Protein AF-A0A7J4IKW1-F1 (afdb_monomer)

Mean predicted aligned error: 9.19 Å

Sequence (170 aa):
MIAFRRPDGDRVIVHRVVSTEGTALRTQGDGNALPDPFVVERSWVIGVIRSRQRNRATVPVQRGRRGLARFRYLRERRRAIRLCVRLAAPWYRLLVGHRLISRFSTRIVPWEIRTVPRTGEDRLWCFGRLAGVRPPDSPRWHLVAPFPVVIDETVLPVPEPDLQRSVHEA

Solvent-accessible surface area (backbone atoms only — not comparable to full-atom values): 10037 Å² total; per-residue (Å²): 77,37,34,28,40,55,96,90,46,91,61,79,43,74,28,34,71,76,50,73,60,89,71,32,31,35,31,28,45,98,85,48,94,54,64,50,96,59,71,44,48,61,89,36,48,77,44,74,55,58,58,48,78,56,94,92,42,78,43,75,53,67,61,69,69,66,30,49,52,53,50,51,51,54,50,51,52,52,49,50,51,52,48,51,51,59,71,41,41,64,59,49,52,56,46,46,71,42,57,65,52,7,62,61,36,41,80,73,54,68,68,47,81,46,73,38,85,93,72,54,30,35,34,33,29,39,87,93,36,82,29,25,40,24,52,69,94,44,97,54,71,53,57,36,88,76,35,54,40,41,40,42,72,89,77,53,85,72,82,72,93,78,78,72,72,77,74,77,81,112

pLDDT: mean 87.64, std 9.77, range [46.47, 96.75]

Nearest PDB structures (foldseek):
  6hum-assembly1_S  TM=6.452E-01  e=4.458E+00  Thermosynechococcus vestitus BP-1
  5efi-assembly1_A  TM=6.904E-01  e=3.739E+00  Mus musculus
  6khj-assembly1_S  TM=6.972E-01  e=4.727E+00  Thermosynechococcus vestitus BP-1

Secondary structure (DSSP, 8-state):
-EEEE-TT-S-EEEEEEEEEETTEEEEE-TT-SS--SSEEEGGGEEEE--EEEETTEEEE---HHHHHHHHHHHHHHHHHHHHHHHHHHHHHHHHHH-THHHHHHTTTS-EEEEEETTTTEEEEEETTEEEEEE-TT-SS-EEPTTGGGT--GGGS----TTSSGGGS--

Foldseek 3Di:
DFWFDDPVDDDIDDFDFPDDDPQWTFTDHLPHPDTDPDTDGPVRTPGDQQWDDDPNDIGGQDDDPVNVVVSVVVVVVVVVVVVVCVVCVVVLVVLLVVCPQQVVQQVVWDWDWDQDVVQRKIFIDTPNDGQWIDHNPHQWTGGDPPNSNHHDRVPDDRPDPPDPPPPPVD

Radius of gyration: 23.04 Å; Cα contacts (8 Å, |Δi|>4): 214; chains: 1; bounding box: 49×38×61 Å

Structure (mmCIF, N/CA/C/O backbone):
data_AF-A0A7J4IKW1-F1
#
_entry.id   AF-A0A7J4IKW1-F1
#
loop_
_atom_site.group_PDB
_atom_site.id
_atom_site.type_symbol
_atom_site.label_atom_id
_atom_site.label_alt_id
_atom_site.label_comp_id
_atom_site.label_asym_id
_atom_site.label_entity_id
_atom_site.label_seq_id
_atom_site.pdbx_PDB_ins_code
_atom_site.Cartn_x
_atom_site.Cartn_y
_atom_site.Cartn_z
_atom_site.occupancy
_atom_site.B_iso_or_equiv
_atom_site.auth_seq_id
_atom_site.auth_comp_id
_atom_site.auth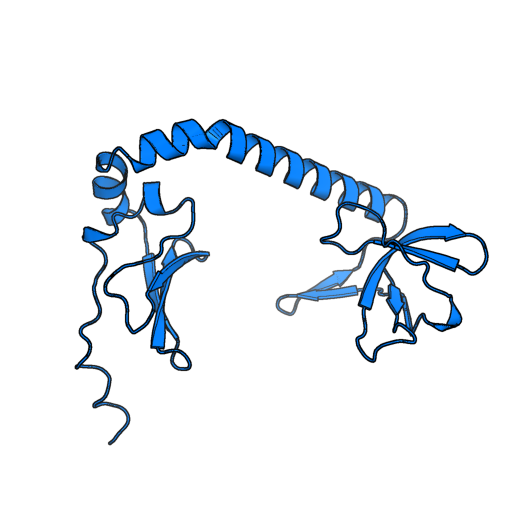_asym_id
_atom_site.auth_atom_id
_atom_site.pdbx_PDB_model_num
ATOM 1 N N . MET A 1 1 ? -7.275 -1.833 17.599 1.00 91.38 1 MET A N 1
ATOM 2 C CA . MET A 1 1 ? -7.956 -1.336 16.389 1.00 91.38 1 MET A CA 1
ATOM 3 C C . MET A 1 1 ? -9.432 -1.572 16.580 1.00 91.38 1 MET A C 1
ATOM 5 O O . MET A 1 1 ? -9.787 -2.539 17.252 1.00 91.38 1 MET A O 1
ATOM 9 N N . ILE A 1 2 ? -10.245 -0.687 16.034 1.00 94.94 2 ILE A N 1
ATOM 10 C CA . ILE A 1 2 ? -11.700 -0.772 16.061 1.00 94.94 2 ILE A CA 1
ATOM 11 C C . ILE A 1 2 ? -12.216 -0.742 14.628 1.00 94.94 2 ILE A C 1
ATOM 13 O O . ILE A 1 2 ? -11.559 -0.175 13.753 1.00 94.94 2 ILE A O 1
ATOM 17 N N . ALA A 1 3 ? -13.358 -1.380 14.413 1.00 96.75 3 ALA A N 1
ATOM 18 C CA . ALA A 1 3 ? -14.173 -1.197 13.227 1.00 96.75 3 ALA A CA 1
ATOM 19 C C . ALA A 1 3 ? -15.345 -0.288 13.604 1.00 96.75 3 ALA A C 1
ATOM 21 O O . ALA A 1 3 ? -15.986 -0.512 14.632 1.00 96.75 3 ALA A O 1
ATOM 22 N N . PHE A 1 4 ? -15.601 0.736 12.802 1.00 96.00 4 PHE A N 1
ATOM 23 C CA . PHE A 1 4 ? -16.703 1.671 13.008 1.00 96.00 4 PHE A CA 1
ATOM 24 C C . PHE A 1 4 ? -17.299 2.088 11.663 1.00 96.00 4 PHE A C 1
ATOM 26 O O . PHE A 1 4 ? -16.649 1.942 10.623 1.00 96.00 4 PHE A O 1
ATOM 33 N N . ARG A 1 5 ? -18.533 2.588 11.683 1.00 95.88 5 ARG A N 1
ATOM 34 C CA . ARG A 1 5 ? -19.205 3.183 10.520 1.00 95.88 5 AR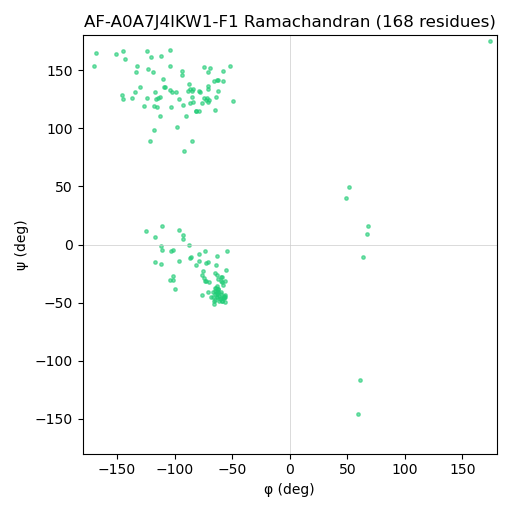G A CA 1
ATOM 35 C C . ARG A 1 5 ? -19.483 4.645 10.841 1.00 95.88 5 ARG A C 1
ATOM 37 O O . ARG A 1 5 ? -19.955 4.939 11.932 1.00 95.88 5 ARG A O 1
ATOM 44 N N . ARG A 1 6 ? -19.132 5.559 9.938 1.00 89.62 6 ARG A N 1
ATOM 45 C CA . ARG A 1 6 ? -19.457 6.977 10.137 1.00 89.62 6 ARG A CA 1
ATOM 46 C C . ARG A 1 6 ? -20.956 7.205 9.892 1.00 89.62 6 ARG A C 1
ATOM 48 O O . ARG A 1 6 ? -21.535 6.470 9.099 1.00 89.62 6 ARG A O 1
ATOM 55 N N . PRO A 1 7 ? -21.579 8.218 10.514 1.00 84.56 7 PRO A N 1
ATOM 56 C CA . PRO A 1 7 ? -22.991 8.518 10.275 1.00 84.56 7 PRO A CA 1
ATOM 57 C C . PRO A 1 7 ? -23.270 8.975 8.835 1.00 84.56 7 PRO A C 1
ATOM 59 O O . PRO A 1 7 ? -24.378 8.800 8.345 1.00 84.56 7 PRO A O 1
ATOM 62 N N . ASP A 1 8 ? -22.268 9.526 8.147 1.00 86.94 8 ASP A N 1
ATOM 63 C CA . ASP A 1 8 ? -22.366 10.053 6.784 1.00 86.94 8 ASP A CA 1
ATOM 64 C C . ASP A 1 8 ? -22.001 9.036 5.688 1.00 86.94 8 ASP A C 1
ATOM 66 O O . ASP A 1 8 ? -21.889 9.406 4.520 1.00 86.94 8 ASP A O 1
ATOM 70 N N . GLY A 1 9 ? -21.804 7.755 6.019 1.00 84.56 9 GLY A N 1
ATOM 71 C CA . GLY A 1 9 ? -21.539 6.758 4.985 1.00 84.56 9 GLY A CA 1
ATOM 72 C C . GLY A 1 9 ? -21.556 5.306 5.445 1.00 84.56 9 GLY A C 1
ATOM 73 O O . GLY A 1 9 ? -21.216 4.973 6.575 1.00 84.56 9 GLY A O 1
ATOM 74 N N . ASP A 1 10 ? -21.858 4.404 4.511 1.00 88.31 10 ASP A N 1
ATOM 75 C CA . ASP A 1 10 ? -22.008 2.972 4.806 1.00 88.31 10 ASP A CA 1
ATOM 76 C C . ASP A 1 10 ? -20.696 2.195 4.942 1.00 88.31 10 ASP A C 1
ATOM 78 O O . ASP A 1 10 ? -20.670 1.027 5.360 1.00 88.31 10 ASP A O 1
ATOM 82 N N . ARG A 1 11 ? -19.569 2.834 4.623 1.00 93.75 11 ARG A N 1
ATOM 83 C CA . ARG A 1 11 ? -18.270 2.168 4.614 1.00 93.75 11 ARG A CA 1
ATOM 84 C C . ARG A 1 11 ? -17.793 1.866 6.034 1.00 93.75 11 ARG A C 1
ATOM 86 O O . ARG A 1 11 ? -17.629 2.759 6.861 1.00 93.75 11 ARG A O 1
ATOM 93 N N . VAL A 1 12 ? -17.463 0.599 6.275 1.00 94.94 12 VAL A N 1
ATOM 94 C CA . VAL A 1 12 ? -16.772 0.175 7.498 1.00 94.94 12 VAL A CA 1
ATOM 95 C C . VAL A 1 12 ? -15.313 0.623 7.439 1.00 94.94 12 VAL A C 1
ATOM 97 O O . VAL A 1 12 ? -14.575 0.281 6.511 1.00 94.94 12 VAL A O 1
ATOM 100 N N . ILE A 1 13 ? -14.892 1.377 8.451 1.00 94.94 13 ILE A N 1
ATOM 101 C CA . ILE A 1 13 ? -13.541 1.916 8.589 1.00 94.94 13 ILE A CA 1
ATOM 102 C C . ILE A 1 13 ? -12.829 1.190 9.728 1.00 94.94 13 ILE A C 1
ATOM 104 O O . ILE A 1 13 ? -13.385 0.972 10.804 1.00 94.94 13 ILE A O 1
ATOM 108 N N . VAL A 1 14 ? -11.573 0.811 9.486 1.00 94.75 14 VAL A N 1
ATOM 109 C CA . VAL A 1 14 ? -10.744 0.056 10.429 1.00 94.75 14 VAL A CA 1
ATOM 110 C C . VAL A 1 14 ? -9.521 0.865 10.815 1.00 94.75 14 VAL A C 1
ATOM 112 O O . VAL A 1 14 ? -8.517 0.847 10.107 1.00 94.75 14 VAL A O 1
ATOM 115 N N . HIS A 1 15 ? -9.566 1.527 11.967 1.00 95.25 15 HIS A N 1
ATOM 116 C CA . HIS A 1 15 ? -8.466 2.366 12.444 1.00 95.25 15 HIS A CA 1
ATOM 117 C C . HIS A 1 15 ? -7.976 1.961 13.841 1.00 95.25 15 HIS A C 1
ATOM 119 O O . HIS A 1 15 ? -8.576 1.166 14.579 1.00 95.25 15 HIS A O 1
ATOM 125 N N . ARG A 1 16 ? -6.811 2.487 14.221 1.00 92.19 16 ARG A N 1
ATOM 126 C CA . ARG A 1 16 ? -6.253 2.346 15.567 1.00 92.19 16 ARG A CA 1
ATOM 127 C C . ARG A 1 16 ? -6.759 3.482 16.447 1.00 92.19 16 ARG A C 1
ATOM 129 O O . ARG A 1 16 ? -6.643 4.630 16.055 1.00 92.19 16 ARG A O 1
ATOM 136 N N . VAL A 1 17 ? -7.242 3.167 17.648 1.00 93.00 17 VAL A N 1
ATOM 137 C CA . VAL A 1 17 ? -7.495 4.180 18.685 1.00 93.00 17 VAL A CA 1
ATOM 138 C C . VAL A 1 17 ? -6.147 4.683 19.201 1.00 93.00 17 VAL A C 1
ATOM 140 O O . VAL A 1 17 ? -5.321 3.869 19.626 1.00 93.00 17 VAL A O 1
ATOM 143 N N . VAL A 1 18 ? -5.917 5.992 19.115 1.00 91.81 18 VAL A N 1
ATOM 144 C CA . VAL A 1 18 ? -4.676 6.652 19.554 1.00 91.81 18 VAL A CA 1
ATOM 145 C C . VAL A 1 18 ? -4.845 7.396 20.874 1.00 91.81 18 VAL A C 1
ATOM 147 O O . VAL A 1 18 ? -3.900 7.430 21.659 1.00 91.81 18 VAL A O 1
ATOM 150 N N . SER A 1 19 ? -6.042 7.912 21.154 1.00 91.81 19 SER A N 1
ATOM 151 C CA . SER A 1 19 ? -6.433 8.442 2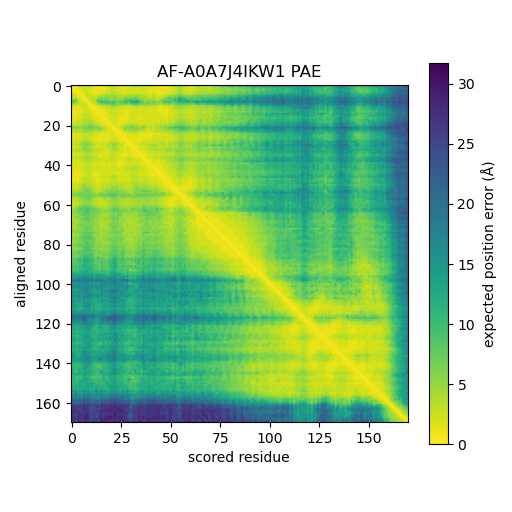2.461 1.00 91.81 19 SER A CA 1
ATOM 152 C C . SER A 1 19 ? -7.939 8.287 22.677 1.00 91.81 19 SER A C 1
ATOM 154 O O . SER A 1 19 ? -8.699 8.010 21.745 1.00 91.81 19 SER A O 1
ATOM 156 N N . THR A 1 20 ? -8.357 8.427 23.930 1.00 93.50 20 THR A N 1
ATOM 157 C CA . THR A 1 20 ? -9.757 8.405 24.356 1.00 93.50 20 THR A CA 1
ATOM 158 C C . THR A 1 20 ? -10.045 9.702 25.098 1.00 93.50 20 THR A C 1
ATOM 160 O O . THR A 1 20 ? -9.331 10.017 26.048 1.00 93.50 20 THR A O 1
ATOM 163 N N . GLU A 1 21 ? -11.069 10.432 24.675 1.00 90.19 21 GLU A N 1
ATOM 164 C CA . GLU A 1 21 ? -11.502 11.708 25.254 1.00 90.19 21 GLU A CA 1
ATOM 165 C C . GLU A 1 21 ? -12.959 11.528 25.706 1.00 90.19 21 GLU A C 1
ATOM 167 O O . GLU A 1 21 ? -13.896 11.673 24.927 1.00 90.19 21 GLU A O 1
ATOM 172 N N . GLY A 1 22 ? -13.154 11.084 26.954 1.00 90.12 22 GLY A N 1
ATOM 173 C CA . GLY A 1 22 ? -14.477 10.725 27.477 1.00 90.12 22 GLY A CA 1
ATOM 174 C C . GLY A 1 22 ? -15.138 9.578 26.697 1.00 90.12 22 GLY A C 1
ATOM 175 O O . GLY A 1 22 ? -14.649 8.440 26.682 1.00 90.12 22 GLY A O 1
ATOM 176 N N . THR A 1 23 ? -16.272 9.871 26.056 1.00 88.88 23 THR A N 1
ATOM 177 C CA . THR A 1 23 ? -17.013 8.939 25.184 1.00 88.88 23 THR A CA 1
ATOM 178 C C . THR A 1 23 ? -16.501 8.927 23.744 1.00 88.88 23 THR A C 1
ATOM 180 O O . THR A 1 23 ? -16.863 8.029 22.983 1.00 88.88 23 THR A O 1
ATOM 183 N N . ALA A 1 24 ? -15.634 9.870 23.380 1.00 93.38 24 ALA A N 1
ATOM 184 C CA . ALA A 1 24 ? -15.076 10.003 22.049 1.00 93.38 24 ALA A CA 1
ATOM 185 C C . ALA A 1 24 ? -13.733 9.268 21.924 1.00 93.38 24 ALA A C 1
ATOM 187 O O . ALA A 1 24 ? -12.926 9.181 22.857 1.00 93.38 24 ALA A O 1
ATOM 188 N N . LEU A 1 25 ? -13.479 8.719 20.742 1.00 95.12 25 LEU A N 1
ATOM 189 C CA . LEU A 1 25 ? -12.256 8.007 20.399 1.00 95.12 25 LEU A CA 1
ATOM 190 C C . LEU A 1 25 ? -11.542 8.774 19.291 1.00 95.12 25 LEU A C 1
ATOM 192 O O . LEU A 1 25 ? -12.104 8.981 18.218 1.00 95.12 25 LEU A O 1
ATOM 196 N N . ARG A 1 26 ? -10.276 9.137 19.501 1.00 95.44 26 ARG A N 1
ATOM 197 C CA . ARG A 1 26 ? -9.432 9.598 18.396 1.00 95.44 26 ARG A CA 1
ATOM 198 C C . ARG A 1 26 ? -8.821 8.395 17.716 1.00 95.44 26 ARG A C 1
ATOM 200 O O . ARG A 1 26 ? -8.188 7.548 18.361 1.00 95.44 26 ARG A O 1
ATOM 207 N N . THR A 1 27 ? -8.996 8.319 16.406 1.00 95.12 27 THR A N 1
ATOM 208 C CA . THR A 1 27 ? -8.487 7.220 15.595 1.00 95.12 27 THR A CA 1
ATOM 209 C C . THR A 1 27 ? -7.379 7.668 14.653 1.00 95.12 27 THR A C 1
ATOM 211 O O . THR A 1 27 ? -7.167 8.852 14.424 1.00 95.12 27 THR A O 1
ATOM 214 N N . GLN A 1 28 ? -6.607 6.709 14.153 1.00 94.12 28 GLN A N 1
ATOM 215 C CA . GLN A 1 28 ? -5.610 6.926 13.116 1.00 94.12 28 GLN A CA 1
ATOM 216 C C . GLN A 1 28 ? -5.557 5.701 12.202 1.00 94.12 28 GLN A C 1
ATOM 218 O O . GLN A 1 28 ? -5.359 4.569 12.668 1.00 94.12 28 GLN A O 1
ATOM 223 N N . GLY A 1 29 ? -5.722 5.926 10.899 1.00 91.94 29 GLY A N 1
ATOM 224 C CA . GLY A 1 29 ? -5.514 4.903 9.877 1.00 91.94 29 GLY A CA 1
ATOM 225 C C . GLY A 1 29 ? -4.041 4.509 9.716 1.00 91.94 29 GLY A C 1
ATOM 226 O O . GLY A 1 29 ? -3.137 5.312 9.935 1.00 91.94 29 GLY A O 1
ATOM 227 N N . ASP A 1 30 ? -3.777 3.272 9.281 1.00 86.44 30 ASP A N 1
ATOM 228 C CA . ASP A 1 30 ? -2.408 2.747 9.095 1.00 86.44 30 ASP A CA 1
ATOM 229 C C . ASP A 1 30 ? -1.599 3.492 8.004 1.00 86.44 30 ASP A C 1
ATOM 231 O O . ASP A 1 30 ? -0.367 3.370 7.943 1.00 86.44 30 ASP A O 1
ATOM 235 N N . GLY A 1 31 ? -2.287 4.241 7.134 1.00 83.06 31 GLY A N 1
ATOM 236 C CA . GLY A 1 31 ? -1.701 5.118 6.117 1.00 83.06 31 GLY A CA 1
ATOM 237 C C . GLY A 1 31 ? -1.590 6.589 6.534 1.00 83.06 31 GLY A C 1
ATOM 238 O O . GLY A 1 31 ? -0.854 7.337 5.892 1.00 83.06 31 GLY A O 1
ATOM 239 N N . ASN A 1 32 ? -2.262 7.003 7.611 1.00 87.94 32 ASN A N 1
ATOM 240 C CA . ASN A 1 32 ? -2.395 8.416 7.963 1.00 87.94 32 ASN A CA 1
ATOM 241 C C . ASN A 1 32 ? -1.172 8.889 8.759 1.00 87.94 32 ASN A C 1
ATOM 243 O O . ASN A 1 32 ? -0.724 8.231 9.701 1.00 87.94 32 ASN A O 1
ATOM 247 N N . ALA A 1 33 ? -0.616 10.047 8.392 1.00 84.00 33 ALA A N 1
ATOM 248 C CA . ALA A 1 33 ? 0.531 10.635 9.094 1.00 84.00 33 ALA A CA 1
ATOM 249 C C . ALA A 1 33 ? 0.145 11.222 10.464 1.00 84.00 33 ALA A C 1
ATOM 251 O O . ALA A 1 33 ? 0.946 11.192 11.407 1.00 84.00 33 ALA A O 1
ATOM 252 N N . LEU A 1 34 ? -1.083 11.719 10.567 1.00 90.38 34 LEU A N 1
ATOM 253 C CA . LEU A 1 34 ? -1.674 12.326 11.753 1.00 90.38 34 LEU A CA 1
ATOM 254 C C . LEU A 1 34 ? -2.931 11.541 12.160 1.00 90.38 34 LEU A C 1
ATOM 256 O O . LEU A 1 34 ? -3.446 10.778 11.335 1.00 90.38 34 LEU A O 1
ATOM 260 N N . PRO A 1 35 ? -3.399 11.680 13.414 1.00 92.69 35 PRO A N 1
ATOM 261 C CA . PRO A 1 35 ? -4.736 11.242 13.798 1.00 92.69 35 PRO A CA 1
ATOM 262 C C . PRO A 1 35 ? -5.802 11.811 12.861 1.00 92.69 35 PRO A C 1
ATOM 264 O O . PRO A 1 35 ? -5.604 12.862 12.249 1.00 92.69 35 PRO A O 1
ATOM 267 N N . ASP A 1 36 ? -6.918 11.104 12.750 1.00 92.31 36 ASP A N 1
ATOM 268 C CA . ASP A 1 36 ? -8.051 11.563 11.961 1.00 92.31 36 ASP A CA 1
ATOM 269 C C . ASP A 1 36 ? -8.581 12.885 12.551 1.00 92.31 36 ASP A C 1
ATOM 271 O O . ASP A 1 36 ? -8.590 13.045 13.775 1.00 92.31 36 ASP A O 1
ATOM 275 N N . PRO A 1 37 ? -9.005 13.846 11.709 1.00 91.19 37 PRO A N 1
ATOM 276 C CA . PRO A 1 37 ? -9.452 15.158 12.184 1.00 91.19 37 PRO A CA 1
ATOM 277 C C . PRO A 1 37 ? -10.799 15.098 12.914 1.00 91.19 37 PRO A C 1
ATOM 279 O O . PRO A 1 37 ? -11.169 16.046 13.598 1.00 91.19 37 PRO A O 1
ATOM 282 N N . PHE A 1 38 ? -11.534 13.996 12.766 1.00 90.94 38 PHE A N 1
ATOM 283 C CA . PHE A 1 38 ? -12.804 13.755 13.433 1.00 90.94 38 PHE A CA 1
ATOM 284 C C . PHE A 1 38 ? -12.628 12.759 14.580 1.00 90.94 38 PHE A C 1
ATOM 286 O O . PHE A 1 38 ? -11.742 11.900 14.566 1.00 90.94 38 PHE A O 1
ATOM 293 N N . VAL A 1 39 ? -13.515 12.857 15.562 1.00 94.12 39 VAL A N 1
ATOM 294 C CA . VAL A 1 39 ? -13.618 11.883 16.646 1.00 94.12 39 VAL A CA 1
ATOM 295 C C . VAL A 1 39 ? -14.654 10.817 16.305 1.00 94.12 39 VAL A C 1
ATOM 297 O O . VAL A 1 39 ? -15.616 11.075 15.587 1.00 94.12 39 VAL A O 1
ATOM 300 N N . VAL A 1 40 ? -14.446 9.604 16.804 1.00 95.12 40 VAL A N 1
ATOM 301 C CA . VAL A 1 40 ? -15.367 8.476 16.649 1.00 95.12 40 VAL A CA 1
ATOM 302 C C . VAL A 1 40 ? -16.128 8.293 17.951 1.00 95.12 40 VAL A C 1
ATOM 304 O O . VAL A 1 40 ? -15.526 8.005 18.987 1.00 95.12 40 VAL A O 1
ATOM 307 N N . GLU A 1 41 ? -17.448 8.432 17.910 1.00 94.81 41 GLU A N 1
ATOM 308 C CA . GLU A 1 41 ? -18.286 8.116 19.063 1.00 94.81 41 GLU A CA 1
ATOM 309 C C . GLU A 1 41 ? -18.339 6.607 19.314 1.00 94.81 41 GLU A C 1
ATOM 311 O O . GLU A 1 41 ? -18.293 5.796 18.387 1.00 94.81 41 GLU A O 1
ATOM 316 N N . ARG A 1 42 ? -18.479 6.200 20.581 1.00 92.81 42 ARG A N 1
ATOM 317 C CA . ARG A 1 42 ? -18.652 4.778 20.931 1.00 92.81 42 ARG A CA 1
ATOM 318 C C . ARG A 1 42 ? -19.879 4.145 20.276 1.00 92.81 42 ARG A C 1
ATOM 320 O O . ARG A 1 42 ? -19.819 2.966 19.946 1.00 92.81 42 ARG A O 1
ATOM 327 N N . SER A 1 43 ? -20.942 4.921 20.069 1.00 93.69 43 SER A N 1
ATOM 328 C CA . SER A 1 43 ? -22.165 4.517 19.361 1.00 93.69 43 SER A CA 1
ATOM 329 C C . SER A 1 43 ? -21.888 4.065 17.920 1.00 93.69 43 SER A C 1
ATOM 331 O O . SER A 1 43 ? -22.599 3.218 17.392 1.00 93.69 43 SER A O 1
ATOM 333 N N . TRP A 1 44 ? -20.827 4.580 17.293 1.00 94.75 44 TRP A N 1
ATOM 334 C CA . TRP A 1 44 ? -20.450 4.260 15.912 1.00 94.75 44 TRP A CA 1
ATOM 335 C C . TRP A 1 44 ? -19.574 3.005 15.810 1.00 94.75 44 TRP A C 1
ATOM 337 O O . TRP A 1 44 ? -19.306 2.501 14.713 1.00 94.75 44 TRP A O 1
ATOM 347 N N . VAL A 1 45 ? -19.072 2.508 16.944 1.00 96.00 45 VAL A N 1
ATOM 348 C CA . VAL A 1 45 ? -18.149 1.374 16.994 1.00 96.00 45 VAL A CA 1
ATOM 349 C C . VAL A 1 45 ? -18.921 0.072 16.824 1.00 96.00 45 VAL A C 1
ATOM 351 O O . VAL A 1 45 ? -19.660 -0.351 17.703 1.00 96.00 45 VAL A O 1
ATOM 354 N N . ILE A 1 46 ? -18.656 -0.618 15.717 1.00 96.62 46 ILE A N 1
ATOM 355 C CA . ILE A 1 46 ? -19.190 -1.957 15.438 1.00 96.62 46 ILE A CA 1
ATOM 356 C C . ILE A 1 46 ? -18.517 -2.984 16.354 1.00 96.62 46 ILE A C 1
ATOM 358 O O . ILE A 1 46 ? -19.152 -3.900 16.866 1.00 96.62 46 ILE A O 1
ATOM 362 N N . GLY A 1 47 ? -17.201 -2.852 16.561 1.00 96.06 47 GLY A N 1
ATOM 363 C CA . GLY A 1 47 ? -16.480 -3.759 17.445 1.00 96.06 47 GLY A CA 1
ATOM 364 C C . GLY A 1 47 ? -14.967 -3.582 17.476 1.00 96.06 47 GLY A C 1
ATOM 365 O O . GLY A 1 47 ? -14.362 -2.801 16.736 1.00 96.06 47 GLY A O 1
ATOM 366 N N . VAL A 1 48 ? -14.329 -4.351 18.360 1.00 95.06 48 VAL A N 1
ATOM 367 C CA . VAL A 1 48 ? -12.872 -4.352 18.536 1.00 95.06 48 VAL A CA 1
ATOM 368 C C . VAL A 1 48 ? -12.243 -5.487 17.743 1.00 95.06 48 VAL A C 1
ATOM 370 O O . VAL A 1 48 ? -12.516 -6.664 17.975 1.00 95.06 48 VAL A O 1
ATOM 373 N N . ILE A 1 49 ? -11.282 -5.148 16.891 1.00 94.00 49 ILE A N 1
ATOM 374 C CA . ILE A 1 49 ? -10.568 -6.134 16.082 1.00 94.00 49 ILE A CA 1
ATOM 375 C C . ILE A 1 49 ? -9.578 -6.904 16.963 1.00 94.00 49 ILE A C 1
ATOM 377 O O . ILE A 1 49 ? -8.754 -6.319 17.683 1.00 94.00 49 ILE A O 1
ATOM 381 N N . ARG A 1 50 ? -9.681 -8.237 16.945 1.00 94.00 50 ARG A N 1
ATOM 382 C CA . ARG A 1 50 ? -8.825 -9.149 17.727 1.00 94.00 50 ARG A CA 1
ATOM 383 C C . ARG A 1 50 ? -7.704 -9.756 16.887 1.00 94.00 50 ARG A C 1
ATOM 385 O O . ARG A 1 50 ? -6.575 -9.877 17.357 1.00 94.00 50 ARG A O 1
ATOM 392 N N . SER A 1 51 ? -7.997 -10.079 15.638 1.00 94.81 51 SER A N 1
ATOM 393 C CA . SER A 1 51 ? -7.091 -10.732 14.699 1.00 94.81 51 SER A CA 1
ATOM 394 C C . SER A 1 51 ? -7.331 -10.202 13.287 1.00 94.81 51 SER A C 1
ATOM 396 O O . SER A 1 51 ? -8.306 -9.501 13.025 1.00 94.81 51 SER A O 1
ATOM 398 N N . ARG A 1 52 ? -6.401 -10.503 12.384 1.00 92.25 52 ARG A N 1
ATOM 399 C CA . ARG A 1 52 ? -6.540 -10.279 10.944 1.00 92.25 52 ARG A CA 1
ATOM 400 C C . ARG A 1 52 ? -6.102 -11.529 10.197 1.00 92.25 52 ARG A C 1
ATOM 402 O O . ARG A 1 52 ? -5.176 -12.199 10.650 1.00 92.25 52 ARG A O 1
ATOM 409 N N . GLN A 1 53 ? -6.699 -11.794 9.044 1.00 95.12 53 GLN A N 1
ATOM 410 C CA . GLN A 1 53 ? -6.290 -12.893 8.175 1.00 95.12 53 GLN A CA 1
ATOM 411 C C . GLN A 1 53 ? -5.502 -12.351 6.977 1.00 95.12 53 GLN A C 1
ATOM 413 O O . GLN A 1 53 ? -5.895 -11.362 6.361 1.00 95.12 53 GLN A O 1
ATOM 418 N N . ARG A 1 54 ? -4.362 -12.970 6.660 1.00 91.31 54 ARG A N 1
ATOM 419 C CA . ARG A 1 54 ? -3.571 -12.676 5.458 1.00 91.31 54 ARG A CA 1
ATOM 420 C C . ARG A 1 54 ? -2.927 -13.961 4.957 1.00 91.31 54 ARG A C 1
ATOM 422 O O . ARG A 1 54 ? -2.254 -14.629 5.730 1.00 91.31 54 ARG A O 1
ATOM 429 N N . ASN A 1 55 ? -3.090 -14.274 3.672 1.00 91.19 55 ASN A N 1
ATOM 430 C CA . ASN A 1 55 ? -2.527 -15.477 3.041 1.00 91.19 55 ASN A CA 1
ATOM 431 C C . ASN A 1 55 ? -2.861 -16.761 3.826 1.00 91.19 55 ASN A C 1
ATOM 433 O O . ASN A 1 55 ? -1.965 -17.519 4.176 1.00 91.19 55 ASN A O 1
ATOM 437 N N . ARG A 1 56 ? -4.142 -16.958 4.173 1.00 92.44 56 ARG A N 1
ATOM 438 C CA . ARG A 1 56 ? -4.654 -18.055 5.027 1.00 92.44 56 ARG A CA 1
ATOM 439 C C . ARG A 1 56 ? -4.151 -18.066 6.481 1.00 92.44 56 ARG A C 1
ATOM 441 O O . ARG A 1 56 ? -4.747 -18.751 7.301 1.00 92.44 56 ARG A O 1
ATOM 448 N N . ALA A 1 57 ? 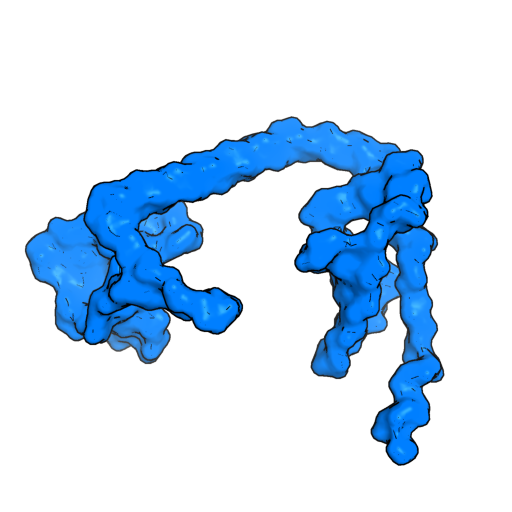-3.149 -17.267 6.840 1.00 94.12 57 ALA A N 1
ATOM 449 C CA . ALA A 1 57 ? -2.677 -17.147 8.214 1.00 94.12 57 ALA A CA 1
ATOM 450 C C . ALA A 1 57 ? -3.504 -16.130 9.014 1.00 94.12 57 ALA A C 1
ATOM 452 O O . ALA A 1 57 ? -3.714 -14.991 8.582 1.00 94.12 57 ALA A O 1
ATOM 453 N N . THR A 1 58 ? -3.918 -16.521 10.218 1.00 95.88 58 THR A N 1
ATOM 454 C CA . THR A 1 58 ? -4.559 -15.633 11.194 1.00 95.88 58 THR A CA 1
ATOM 455 C C . THR A 1 58 ? -3.502 -15.057 12.126 1.00 95.88 58 THR A C 1
ATOM 457 O O . THR A 1 58 ? -2.803 -15.783 12.825 1.00 95.88 58 THR A O 1
ATOM 460 N N . VAL A 1 59 ? -3.382 -13.731 12.148 1.00 93.38 59 VAL A N 1
ATOM 461 C CA . VAL A 1 59 ? -2.396 -13.009 12.954 1.00 93.38 59 VAL A CA 1
ATOM 462 C C . VAL A 1 59 ? -3.120 -12.181 14.016 1.00 93.38 59 VAL A C 1
ATOM 464 O O . VAL A 1 59 ? -3.971 -11.356 13.661 1.00 93.38 59 VAL A O 1
ATOM 467 N N . PRO A 1 60 ? -2.788 -12.330 15.309 1.00 92.31 60 PRO A N 1
ATOM 468 C CA . PRO A 1 60 ? -3.391 -11.519 16.357 1.00 92.31 60 PRO A CA 1
ATOM 469 C C . PRO A 1 60 ? -2.985 -10.048 16.214 1.00 92.31 60 PRO A C 1
ATOM 471 O O . PRO A 1 60 ? -1.836 -9.708 15.908 1.00 92.31 60 PRO A O 1
ATOM 474 N N . VAL A 1 61 ? -3.933 -9.146 16.464 1.00 89.81 61 VAL A N 1
ATOM 475 C CA . VAL A 1 61 ? -3.661 -7.708 16.494 1.00 89.81 61 VAL A CA 1
ATOM 476 C C . VAL A 1 61 ? -3.076 -7.359 17.856 1.00 89.81 61 VAL A C 1
ATOM 478 O O . VAL A 1 61 ? -3.751 -7.440 18.879 1.00 89.81 61 VAL A O 1
ATOM 481 N N . GLN A 1 62 ? -1.815 -6.928 17.872 1.00 87.25 62 GLN A N 1
ATOM 482 C CA . GLN A 1 62 ? -1.157 -6.484 19.099 1.00 87.25 62 GLN A CA 1
ATOM 483 C C . GLN A 1 62 ? -1.848 -5.234 19.669 1.00 87.25 62 GLN A C 1
ATOM 485 O O . GLN A 1 62 ? -2.020 -4.227 18.973 1.00 87.25 62 GLN A O 1
ATOM 490 N N . ARG A 1 63 ? -2.227 -5.304 20.949 1.00 84.62 63 ARG A N 1
ATOM 491 C CA . ARG A 1 63 ? -2.922 -4.241 21.694 1.00 84.62 63 ARG A CA 1
ATOM 492 C C . ARG A 1 63 ? -1.974 -3.505 22.648 1.00 84.62 63 ARG A C 1
ATOM 494 O O . ARG A 1 63 ? -0.845 -3.941 22.883 1.00 84.62 63 ARG A O 1
ATOM 501 N N . GLY A 1 64 ? -2.441 -2.372 23.171 1.00 86.06 64 GLY A N 1
ATOM 502 C CA . GLY A 1 64 ? -1.750 -1.591 24.199 1.00 86.06 64 GLY A CA 1
ATOM 503 C C . GLY A 1 64 ? -0.358 -1.100 23.788 1.00 86.06 64 GLY A C 1
ATOM 504 O O . GLY A 1 64 ? -0.102 -0.801 22.617 1.00 86.06 64 GLY A O 1
ATOM 505 N N . ARG A 1 65 ? 0.556 -1.044 24.768 1.00 85.94 65 ARG A N 1
ATOM 506 C CA . ARG A 1 65 ? 1.918 -0.502 24.613 1.00 85.94 65 ARG A CA 1
ATOM 507 C C . ARG A 1 65 ? 2.740 -1.235 23.551 1.00 85.94 65 ARG A C 1
ATOM 509 O O . ARG A 1 65 ? 3.394 -0.581 22.747 1.00 85.94 65 ARG A O 1
ATOM 516 N N . ARG A 1 66 ? 2.659 -2.571 23.482 1.00 88.38 66 ARG A N 1
ATOM 517 C CA . ARG A 1 66 ? 3.375 -3.374 22.468 1.00 88.38 66 ARG A CA 1
ATOM 518 C C . ARG A 1 66 ? 2.910 -3.036 21.051 1.00 88.38 66 ARG A C 1
ATOM 520 O O . ARG A 1 66 ? 3.731 -2.813 20.164 1.00 88.38 66 ARG A O 1
ATOM 527 N N . GLY A 1 67 ? 1.595 -2.932 20.851 1.00 86.00 67 GLY A N 1
ATOM 528 C CA . GLY A 1 67 ? 1.025 -2.524 19.566 1.00 86.00 67 GLY A CA 1
ATOM 529 C C . GLY A 1 67 ? 1.433 -1.105 19.163 1.00 86.00 67 GLY A C 1
ATOM 530 O O . GLY A 1 67 ? 1.712 -0.863 17.989 1.00 86.00 67 GLY A O 1
ATOM 531 N N . LEU A 1 68 ? 1.503 -0.184 20.129 1.00 84.12 68 LEU A N 1
ATOM 532 C CA . LEU A 1 68 ? 1.947 1.192 19.905 1.00 84.12 68 LEU A CA 1
ATOM 533 C C . LEU A 1 68 ? 3.443 1.272 19.571 1.00 84.12 68 LEU A C 1
ATOM 535 O O . LEU A 1 68 ? 3.812 1.943 18.611 1.00 84.12 68 LEU A O 1
ATOM 539 N N . ALA A 1 69 ? 4.296 0.555 20.307 1.00 89.00 69 ALA A N 1
ATOM 540 C CA . ALA A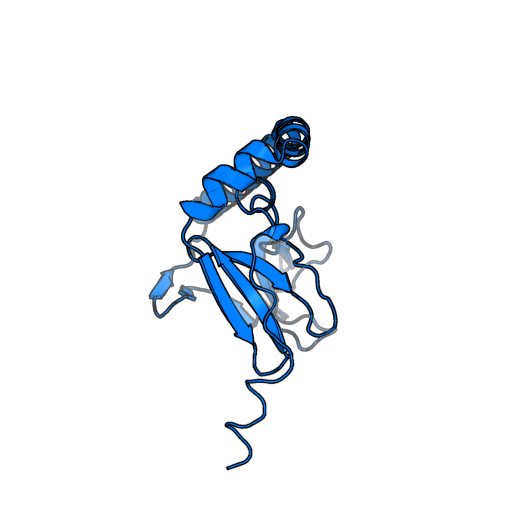 1 69 ? 5.732 0.487 20.046 1.00 89.00 69 ALA A CA 1
ATOM 541 C C . ALA A 1 69 ? 6.017 -0.074 18.647 1.00 89.00 69 ALA A C 1
ATOM 543 O O . ALA A 1 69 ? 6.754 0.536 17.875 1.00 89.00 69 ALA A O 1
ATOM 544 N N . ARG A 1 70 ? 5.349 -1.174 18.265 1.00 88.62 70 ARG A N 1
ATOM 545 C CA . ARG A 1 70 ? 5.453 -1.737 16.911 1.00 88.62 70 ARG A CA 1
ATOM 546 C C . ARG A 1 70 ? 5.003 -0.747 15.839 1.00 88.62 70 ARG A C 1
ATOM 548 O O . ARG A 1 70 ? 5.652 -0.646 14.802 1.00 88.62 70 ARG A O 1
ATOM 555 N N . PHE A 1 71 ? 3.906 -0.028 16.070 1.00 85.56 71 PHE A N 1
ATOM 556 C CA . PHE A 1 71 ? 3.428 0.999 15.144 1.00 85.56 71 PHE A CA 1
ATOM 557 C C . PHE A 1 71 ? 4.458 2.123 14.962 1.00 85.56 71 PHE A C 1
ATOM 559 O O . PHE A 1 71 ? 4.805 2.442 13.827 1.00 85.56 71 PHE A O 1
ATOM 566 N N . ARG A 1 72 ? 5.001 2.661 16.063 1.00 88.12 72 ARG A N 1
ATOM 567 C CA . ARG A 1 72 ? 6.055 3.689 16.038 1.00 88.12 72 ARG A CA 1
ATOM 568 C C . ARG A 1 72 ? 7.304 3.196 15.309 1.00 88.12 72 ARG A C 1
ATOM 570 O O . ARG A 1 72 ? 7.758 3.859 14.388 1.00 88.12 72 ARG A O 1
ATOM 577 N N . TYR A 1 73 ? 7.788 1.998 15.633 1.00 91.94 73 TYR A N 1
ATOM 578 C CA . TYR A 1 73 ? 8.931 1.387 14.952 1.00 91.94 73 TYR A CA 1
ATOM 579 C C . TYR A 1 73 ? 8.707 1.263 13.439 1.00 91.94 73 TYR A C 1
ATOM 581 O O . TYR A 1 73 ? 9.542 1.691 12.647 1.00 91.94 73 TYR A O 1
ATOM 589 N N . LEU A 1 74 ? 7.563 0.717 13.009 1.00 88.81 74 LEU A N 1
ATOM 590 C CA . LEU A 1 74 ? 7.253 0.581 11.583 1.00 88.81 74 LEU A CA 1
ATOM 591 C C . LEU A 1 74 ? 7.148 1.941 10.884 1.00 88.81 74 LEU A C 1
ATOM 593 O O . LEU A 1 74 ? 7.556 2.063 9.728 1.00 88.81 74 LEU A O 1
ATOM 597 N N . ARG A 1 75 ? 6.616 2.955 11.572 1.00 86.81 75 ARG A N 1
ATOM 598 C CA . ARG A 1 75 ? 6.524 4.328 11.070 1.00 86.81 75 ARG A CA 1
ATOM 599 C C . ARG A 1 75 ? 7.907 4.946 10.882 1.00 86.81 75 ARG A C 1
ATOM 601 O O . ARG A 1 75 ? 8.192 5.419 9.782 1.00 86.81 75 ARG A O 1
ATOM 608 N N . GLU A 1 76 ? 8.765 4.891 11.897 1.00 90.50 76 GLU A N 1
ATOM 609 C CA . GLU A 1 76 ? 10.124 5.432 11.809 1.00 90.50 76 GLU A CA 1
ATOM 610 C C . GLU A 1 76 ? 10.965 4.666 10.793 1.00 90.50 76 GLU A C 1
ATOM 612 O O . GLU A 1 76 ? 11.624 5.280 9.960 1.00 90.50 76 GLU A O 1
ATOM 617 N N . ARG A 1 77 ? 10.839 3.336 10.726 1.00 91.19 77 ARG A N 1
ATOM 618 C CA . ARG A 1 77 ? 11.473 2.531 9.675 1.00 91.19 77 ARG A CA 1
ATOM 619 C C . ARG A 1 77 ? 11.037 2.972 8.278 1.00 91.19 77 ARG A C 1
ATOM 621 O O . ARG A 1 77 ? 11.875 3.129 7.398 1.00 91.19 77 ARG A O 1
ATOM 628 N N . ARG A 1 78 ? 9.738 3.198 8.045 1.00 87.38 78 ARG A N 1
ATOM 629 C CA . ARG A 1 78 ? 9.243 3.721 6.755 1.00 87.38 78 ARG A CA 1
ATOM 630 C C . ARG A 1 78 ? 9.771 5.129 6.475 1.00 87.38 78 ARG A C 1
ATOM 632 O O . ARG A 1 78 ? 10.049 5.450 5.323 1.00 87.38 78 ARG A O 1
ATOM 639 N N . ARG A 1 79 ? 9.893 5.980 7.496 1.00 88.81 79 ARG A N 1
ATOM 640 C CA . ARG A 1 79 ? 10.468 7.326 7.368 1.00 88.81 79 ARG A CA 1
ATOM 641 C C . ARG A 1 79 ? 11.947 7.259 6.989 1.00 88.81 79 ARG A C 1
ATOM 643 O O . ARG A 1 79 ? 12.322 7.908 6.020 1.00 88.81 79 ARG A O 1
ATOM 650 N N . ALA A 1 80 ? 12.724 6.428 7.678 1.00 90.75 80 ALA A N 1
ATOM 651 C CA . ALA A 1 80 ? 14.129 6.176 7.388 1.00 90.75 80 ALA A CA 1
ATOM 652 C C . ALA A 1 80 ? 14.310 5.637 5.965 1.00 90.75 80 ALA A C 1
ATOM 654 O O . ALA A 1 80 ? 15.057 6.221 5.197 1.00 90.75 80 ALA A O 1
ATOM 655 N N . ILE A 1 81 ? 13.535 4.624 5.557 1.00 88.81 81 ILE A N 1
ATOM 656 C CA . ILE A 1 81 ? 13.574 4.100 4.181 1.00 88.81 81 ILE A CA 1
ATOM 657 C C . ILE A 1 81 ? 13.280 5.205 3.160 1.00 88.81 81 ILE A C 1
ATOM 659 O O . ILE A 1 81 ? 14.003 5.330 2.178 1.00 88.81 81 ILE A O 1
ATOM 663 N N . ARG A 1 82 ? 12.252 6.038 3.381 1.00 86.62 82 ARG A N 1
ATOM 664 C CA . ARG A 1 82 ? 11.948 7.161 2.476 1.00 86.62 82 ARG A CA 1
ATOM 665 C C . ARG A 1 82 ? 13.080 8.182 2.418 1.00 86.62 82 ARG A C 1
ATOM 667 O O . ARG A 1 82 ? 13.347 8.708 1.344 1.00 86.62 82 ARG A O 1
ATOM 674 N N . LEU A 1 83 ? 13.730 8.464 3.545 1.00 91.75 83 LEU A N 1
ATOM 675 C CA . LEU A 1 83 ? 14.888 9.350 3.586 1.00 91.75 83 LEU A CA 1
ATOM 676 C C . LEU A 1 83 ? 16.066 8.743 2.820 1.00 91.75 83 LEU A C 1
ATOM 678 O O . LEU A 1 83 ? 16.606 9.407 1.946 1.00 91.75 83 LEU A O 1
ATOM 682 N N . CYS A 1 84 ? 16.398 7.474 3.066 1.00 89.25 84 CYS A N 1
ATOM 683 C CA . CYS A 1 84 ? 17.438 6.756 2.333 1.00 89.25 84 CYS A CA 1
ATOM 684 C C . CYS A 1 84 ? 17.164 6.757 0.826 1.00 89.25 84 CYS A C 1
ATOM 686 O O . CYS A 1 84 ? 18.060 7.065 0.054 1.00 89.25 84 CYS A O 1
ATOM 688 N N . VAL A 1 85 ? 15.924 6.497 0.398 1.00 85.19 85 VAL A N 1
ATOM 689 C CA . VAL A 1 85 ? 15.539 6.561 -1.023 1.00 85.19 85 VAL A CA 1
ATOM 690 C C . VAL A 1 85 ? 15.702 7.974 -1.587 1.00 85.19 85 VAL A C 1
ATOM 692 O O . VAL A 1 85 ? 16.195 8.123 -2.699 1.00 85.19 85 VAL A O 1
ATOM 695 N N . ARG A 1 86 ? 15.338 9.023 -0.838 1.00 88.81 86 ARG A N 1
ATOM 696 C CA . ARG A 1 86 ? 15.537 10.419 -1.272 1.00 88.81 86 ARG A CA 1
ATOM 697 C C . ARG A 1 86 ? 17.015 10.786 -1.393 1.00 88.81 86 ARG A C 1
ATOM 699 O O . ARG A 1 86 ? 17.388 11.427 -2.366 1.00 88.81 86 ARG A O 1
ATOM 706 N N . LEU A 1 87 ? 17.843 10.365 -0.441 1.00 92.00 87 LEU A N 1
ATOM 707 C CA . LEU A 1 87 ? 19.290 10.601 -0.465 1.00 92.00 87 LEU A CA 1
ATOM 708 C C . LEU A 1 87 ? 19.988 9.779 -1.556 1.00 92.00 87 LEU A C 1
ATOM 710 O O . LEU A 1 87 ? 20.949 10.243 -2.160 1.00 92.00 87 LEU A O 1
ATOM 714 N N . ALA A 1 88 ? 19.472 8.587 -1.855 1.00 89.44 88 ALA A N 1
ATOM 715 C CA . ALA A 1 88 ? 19.939 7.752 -2.953 1.00 89.44 88 ALA A CA 1
ATOM 716 C C . ALA A 1 88 ? 19.398 8.202 -4.320 1.00 89.44 88 ALA A C 1
ATOM 718 O O . ALA A 1 88 ? 19.918 7.768 -5.338 1.00 89.44 88 ALA A O 1
ATOM 719 N N . ALA A 1 89 ? 18.384 9.071 -4.381 1.00 87.75 89 ALA A N 1
ATOM 720 C CA . ALA A 1 89 ? 17.782 9.533 -5.632 1.00 87.75 89 ALA A CA 1
ATOM 721 C C . ALA A 1 89 ? 18.767 10.174 -6.635 1.00 87.75 89 ALA A C 1
ATOM 723 O O . ALA A 1 89 ? 18.653 9.862 -7.820 1.00 87.75 89 ALA A O 1
ATOM 724 N N . PRO A 1 90 ? 19.718 11.054 -6.250 1.00 89.25 90 PRO A N 1
ATOM 725 C CA . PRO A 1 90 ? 20.722 11.557 -7.192 1.00 89.25 90 PRO A CA 1
ATOM 726 C C . PRO A 1 90 ? 21.572 10.424 -7.774 1.00 89.25 90 PRO A C 1
ATOM 728 O O . PRO A 1 90 ? 21.687 10.325 -8.991 1.00 89.25 90 PRO A O 1
ATOM 731 N N . TRP A 1 91 ? 22.067 9.520 -6.929 1.00 87.81 91 TRP A N 1
ATOM 732 C CA . TRP A 1 91 ? 22.840 8.355 -7.358 1.00 87.81 91 TRP A CA 1
ATOM 733 C C . TRP A 1 91 ? 22.029 7.432 -8.261 1.00 87.81 91 TRP A C 1
ATOM 735 O O . TRP A 1 91 ? 22.499 7.033 -9.317 1.00 87.81 91 TRP A O 1
ATOM 745 N N . TYR A 1 92 ? 20.775 7.165 -7.904 1.00 85.69 92 TYR A N 1
ATOM 746 C CA . TYR A 1 92 ? 19.843 6.408 -8.729 1.00 85.69 92 TYR A CA 1
ATOM 747 C C . TYR A 1 92 ? 19.668 7.049 -10.110 1.00 85.69 92 TYR A C 1
ATOM 749 O O . TYR A 1 92 ? 19.750 6.350 -11.110 1.00 85.69 92 TYR A O 1
ATOM 757 N N . ARG A 1 93 ? 19.487 8.375 -10.192 1.00 86.19 93 ARG A N 1
ATOM 758 C CA . ARG A 1 93 ? 19.366 9.083 -11.479 1.00 86.19 93 ARG A CA 1
ATOM 759 C C . ARG A 1 93 ? 20.640 8.987 -12.319 1.00 86.19 93 ARG A C 1
ATOM 761 O O . ARG A 1 93 ? 20.535 8.777 -13.523 1.00 86.19 93 ARG A O 1
ATOM 768 N N . LEU A 1 94 ? 21.815 9.081 -11.693 1.00 87.06 94 LEU A N 1
ATOM 769 C CA . LEU A 1 94 ? 23.098 8.886 -12.375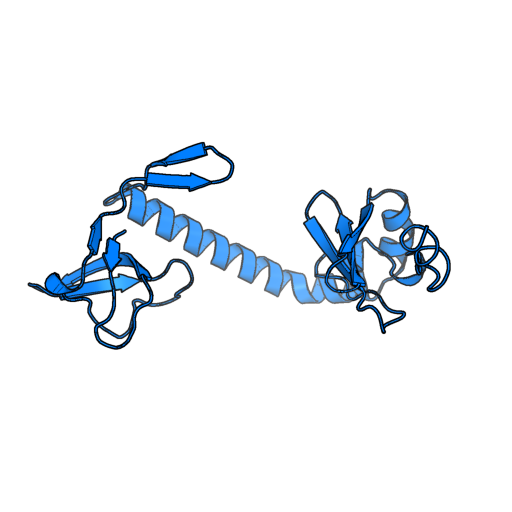 1.00 87.06 94 LEU A CA 1
ATOM 770 C C . LEU A 1 94 ? 23.234 7.456 -12.917 1.00 87.06 94 LEU A C 1
ATOM 772 O O . LEU A 1 94 ? 23.592 7.270 -14.076 1.00 87.06 94 LEU A O 1
ATOM 776 N N . LEU A 1 95 ? 22.878 6.450 -12.112 1.00 84.62 95 LEU A N 1
ATOM 777 C CA . LEU A 1 95 ? 22.941 5.041 -12.509 1.00 84.62 95 LEU A CA 1
ATOM 778 C C . LEU A 1 95 ? 21.937 4.703 -13.618 1.00 84.62 95 LEU A C 1
ATOM 780 O O . LEU A 1 95 ? 22.295 4.000 -14.554 1.00 84.62 95 LEU A O 1
ATOM 784 N N . VAL A 1 96 ? 20.709 5.230 -13.555 1.00 83.94 96 VAL A N 1
ATOM 785 C CA . VAL A 1 96 ? 19.702 5.052 -14.619 1.00 83.94 96 VAL A CA 1
ATOM 786 C C . VAL A 1 96 ? 20.143 5.719 -15.924 1.00 83.94 96 VAL A C 1
ATOM 788 O O . VAL A 1 96 ? 19.913 5.168 -16.998 1.00 83.94 96 VAL A O 1
ATOM 791 N N . GLY A 1 97 ? 20.798 6.884 -15.856 1.00 81.62 97 GLY A N 1
ATOM 792 C CA . GLY A 1 97 ? 21.375 7.527 -17.042 1.00 81.62 97 GLY A CA 1
ATOM 793 C C . GLY A 1 97 ? 22.470 6.678 -17.697 1.00 81.62 97 GLY A C 1
ATOM 794 O O . GLY A 1 97 ? 22.636 6.691 -18.916 1.00 81.62 97 GLY A O 1
ATOM 795 N N . HIS A 1 98 ? 23.179 5.878 -16.900 1.00 80.81 98 HIS A N 1
ATOM 796 C CA . HIS A 1 98 ? 24.269 5.029 -17.349 1.00 80.81 98 HIS A CA 1
ATOM 797 C C . HIS A 1 98 ? 23.764 3.621 -17.717 1.00 80.81 98 HIS A C 1
ATOM 799 O O . HIS A 1 98 ? 23.917 2.655 -16.967 1.00 80.81 98 HIS A O 1
ATOM 805 N N . ARG A 1 99 ? 23.194 3.490 -18.925 1.00 77.94 99 ARG A N 1
ATOM 806 C CA . ARG A 1 99 ? 22.609 2.249 -19.496 1.00 77.94 99 ARG A CA 1
ATOM 807 C C . ARG A 1 99 ? 23.528 1.016 -19.522 1.00 77.94 99 ARG A C 1
ATOM 809 O O . ARG A 1 99 ? 23.101 -0.067 -19.905 1.00 77.94 99 ARG A O 1
ATOM 816 N N . LEU A 1 100 ? 24.801 1.151 -19.156 1.00 78.88 100 LEU A N 1
ATOM 817 C CA . LEU A 1 100 ? 25.724 0.022 -19.078 1.00 78.88 100 LEU A CA 1
ATOM 818 C C . LEU A 1 100 ? 25.284 -0.993 -18.014 1.00 78.88 100 LEU A C 1
ATOM 820 O O . LEU A 1 100 ? 25.286 -2.186 -18.290 1.00 78.88 100 LEU A O 1
ATOM 824 N N . ILE A 1 101 ? 24.836 -0.546 -16.836 1.00 81.19 101 ILE A N 1
ATOM 825 C CA . ILE A 1 101 ? 24.468 -1.469 -15.748 1.00 81.19 101 ILE A CA 1
ATOM 826 C C . ILE A 1 101 ? 23.239 -2.295 -16.128 1.00 81.19 101 ILE A C 1
ATOM 828 O O . ILE A 1 101 ? 23.247 -3.518 -15.964 1.00 81.19 101 ILE A O 1
ATOM 832 N N . SER A 1 102 ? 22.210 -1.653 -16.682 1.00 83.06 102 SER A N 1
ATOM 833 C CA . SER A 1 102 ? 20.984 -2.332 -17.098 1.00 83.06 102 SER A CA 1
ATOM 834 C C . SER A 1 102 ? 21.255 -3.340 -18.217 1.00 83.06 102 SER A C 1
ATOM 836 O O . SER A 1 102 ? 20.801 -4.478 -18.124 1.00 83.06 102 SER A O 1
ATOM 838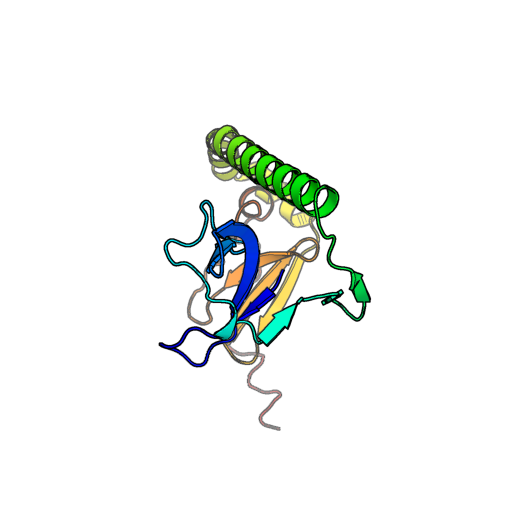 N N . ARG A 1 103 ? 22.090 -3.006 -19.210 1.00 82.62 103 ARG A N 1
ATOM 839 C CA . ARG A 1 103 ? 22.456 -3.928 -20.305 1.00 82.62 103 ARG A CA 1
ATOM 840 C C . ARG A 1 103 ? 23.069 -5.243 -19.831 1.00 82.62 103 ARG A C 1
ATOM 842 O O . ARG A 1 103 ? 22.707 -6.301 -20.341 1.00 82.62 103 ARG A O 1
ATOM 849 N N . PHE A 1 104 ? 23.987 -5.190 -18.867 1.00 82.56 104 PHE A N 1
ATOM 850 C CA . PHE A 1 104 ? 24.617 -6.403 -18.340 1.00 82.56 104 PHE A CA 1
ATOM 851 C C . PHE A 1 104 ? 23.688 -7.165 -17.393 1.00 82.56 104 PHE A C 1
ATOM 853 O O . PHE A 1 104 ? 23.574 -8.386 -17.483 1.00 82.56 104 PHE A O 1
ATOM 860 N N . SER A 1 105 ? 22.997 -6.454 -16.502 1.00 84.56 105 SER A N 1
ATOM 861 C CA . SER A 1 105 ? 22.186 -7.093 -15.462 1.00 84.56 105 SER A CA 1
ATOM 862 C C . SER A 1 105 ? 20.878 -7.695 -15.978 1.00 84.56 105 SER A C 1
ATOM 864 O O . SER A 1 105 ? 20.467 -8.731 -15.457 1.00 84.56 105 SER A O 1
ATOM 866 N N . THR A 1 106 ? 20.278 -7.158 -17.046 1.00 81.88 106 THR A N 1
ATOM 867 C CA . THR A 1 106 ? 19.011 -7.692 -17.594 1.00 81.88 106 THR A CA 1
ATOM 868 C C . THR A 1 106 ? 19.124 -9.153 -18.032 1.00 81.88 106 THR A C 1
ATOM 870 O O . THR A 1 106 ? 18.143 -9.887 -17.989 1.00 81.88 106 THR A O 1
ATOM 873 N N . ARG A 1 107 ? 20.328 -9.597 -18.422 1.00 83.31 107 ARG A N 1
ATOM 874 C CA . ARG A 1 107 ? 20.594 -10.987 -18.830 1.00 83.31 107 ARG A CA 1
ATOM 875 C C . ARG A 1 107 ? 20.671 -11.967 -17.661 1.00 83.31 107 ARG A C 1
ATOM 877 O O . ARG A 1 107 ? 20.517 -13.163 -17.863 1.00 83.31 107 ARG A O 1
ATOM 884 N N . ILE A 1 108 ? 20.959 -11.469 -16.463 1.00 87.00 108 ILE A N 1
ATOM 885 C CA . ILE A 1 108 ? 21.203 -12.286 -15.265 1.00 87.00 108 ILE A CA 1
ATOM 886 C C . ILE A 1 108 ? 19.963 -12.298 -14.369 1.00 87.00 108 ILE A C 1
ATOM 888 O O . ILE A 1 108 ? 19.703 -13.257 -13.646 1.00 87.00 108 ILE A O 1
ATOM 892 N N . VAL A 1 109 ? 19.198 -11.210 -14.393 1.00 85.44 109 VAL A N 1
ATOM 893 C CA . VAL A 1 109 ? 18.035 -11.032 -13.536 1.00 85.44 109 VAL A CA 1
ATOM 894 C C . VAL A 1 109 ? 16.860 -11.860 -14.070 1.00 85.44 109 VAL A C 1
ATOM 896 O O . VAL A 1 109 ? 16.430 -11.628 -15.196 1.00 85.44 109 VAL A O 1
ATOM 899 N N . PRO A 1 110 ? 16.289 -12.785 -13.277 1.00 88.94 110 PRO A N 1
ATOM 900 C CA . PRO A 1 110 ? 15.106 -13.523 -13.687 1.00 88.94 110 PRO A CA 1
ATOM 901 C C . PRO A 1 110 ? 13.895 -12.588 -13.707 1.00 88.94 110 PRO A C 1
ATOM 903 O O . PRO A 1 110 ? 13.550 -11.957 -12.698 1.00 88.94 110 PRO A O 1
ATOM 906 N N . TRP A 1 111 ? 13.228 -12.529 -14.851 1.00 91.44 111 TRP A N 1
ATOM 907 C CA . TRP A 1 111 ? 11.977 -11.808 -15.018 1.00 91.44 111 TRP A CA 1
ATOM 908 C C . TRP A 1 111 ? 10.947 -12.675 -15.739 1.00 91.44 111 TRP A C 1
ATOM 910 O O . TRP A 1 111 ? 11.280 -13.600 -16.473 1.00 91.44 111 TRP A O 1
ATOM 920 N N . GLU A 1 112 ? 9.678 -12.389 -15.475 1.00 92.62 112 GLU A N 1
ATOM 921 C CA . GLU A 1 112 ? 8.526 -13.114 -16.001 1.00 92.62 112 GLU A CA 1
ATOM 922 C C . GLU A 1 112 ? 7.500 -12.093 -16.493 1.00 92.62 112 GLU A C 1
ATOM 924 O O . GLU A 1 112 ? 7.175 -11.146 -15.774 1.00 92.62 112 GLU A O 1
ATOM 929 N N . ILE A 1 113 ? 6.978 -12.270 -17.703 1.00 90.56 113 ILE A N 1
ATOM 930 C CA . ILE A 1 113 ? 5.896 -11.435 -18.229 1.00 90.56 113 ILE A CA 1
ATOM 931 C C . ILE A 1 113 ? 4.579 -12.176 -18.044 1.00 90.56 113 ILE A C 1
ATOM 933 O O . ILE A 1 113 ? 4.460 -13.347 -18.392 1.00 90.56 113 ILE A O 1
ATOM 937 N N . ARG A 1 114 ? 3.583 -11.481 -17.493 1.00 91.50 114 ARG A N 1
ATOM 938 C CA . ARG A 1 114 ? 2.216 -11.983 -17.353 1.00 91.50 114 ARG A CA 1
ATOM 939 C C . ARG A 1 114 ? 1.240 -10.995 -17.961 1.00 91.50 114 ARG A C 1
ATOM 941 O O . ARG A 1 114 ? 1.126 -9.872 -17.470 1.00 91.50 114 ARG A O 1
ATOM 948 N N . THR A 1 115 ? 0.503 -11.438 -18.966 1.00 87.50 115 THR A N 1
ATOM 949 C CA . THR A 1 115 ? -0.597 -10.673 -19.553 1.00 87.50 115 THR A CA 1
ATOM 950 C C . THR A 1 115 ? -1.829 -10.787 -18.664 1.00 87.50 115 THR A C 1
ATOM 952 O O . THR A 1 115 ? -2.188 -11.874 -18.207 1.00 87.50 115 THR A O 1
ATOM 955 N N . VAL A 1 116 ? -2.468 -9.656 -18.367 1.00 87.50 116 VAL A N 1
ATOM 956 C CA . VAL A 1 116 ? -3.709 -9.611 -17.590 1.00 87.50 116 VAL A CA 1
ATOM 957 C C . VAL A 1 116 ? -4.893 -9.699 -18.557 1.00 87.50 116 VAL A C 1
ATOM 959 O O . VAL A 1 116 ? -5.171 -8.714 -19.241 1.00 87.50 116 VAL A O 1
ATOM 962 N N . PRO A 1 117 ? -5.656 -10.812 -18.586 1.00 79.00 117 PRO A N 1
ATOM 963 C CA . PRO A 1 117 ? -6.669 -11.045 -19.624 1.00 79.00 117 PRO A CA 1
ATOM 964 C C . PRO A 1 117 ? -7.763 -9.975 -19.672 1.00 79.00 117 PRO A C 1
ATOM 966 O O . PRO A 1 117 ? -8.305 -9.669 -20.723 1.00 79.00 117 PRO A O 1
ATOM 969 N N . ARG A 1 118 ? -8.089 -9.386 -18.516 1.00 82.19 118 ARG A N 1
ATOM 970 C CA . ARG A 1 118 ? -9.188 -8.422 -18.385 1.00 82.19 118 ARG A CA 1
ATOM 971 C C . ARG A 1 118 ? -8.854 -7.030 -18.927 1.00 82.19 118 ARG A C 1
ATOM 973 O O . ARG A 1 118 ? -9.771 -6.289 -19.255 1.00 82.19 118 ARG A O 1
ATOM 980 N N . THR A 1 119 ? -7.577 -6.654 -18.947 1.00 86.38 119 THR A N 1
ATOM 981 C CA . THR A 1 119 ? -7.134 -5.310 -19.355 1.00 86.38 119 THR A CA 1
ATOM 982 C C . THR A 1 119 ? -6.258 -5.327 -20.601 1.00 86.38 119 THR A C 1
ATOM 984 O O . THR A 1 119 ? -6.029 -4.271 -21.176 1.00 86.38 119 THR A O 1
ATOM 987 N N . GLY A 1 120 ? -5.741 -6.493 -21.002 1.00 85.69 120 GLY A N 1
ATOM 988 C CA . GLY A 1 120 ? -4.720 -6.591 -22.046 1.00 85.69 120 GLY A CA 1
ATOM 989 C C . GLY A 1 120 ? -3.376 -5.976 -21.639 1.00 85.69 120 GLY A C 1
ATOM 990 O O . GLY A 1 120 ? -2.499 -5.823 -22.477 1.00 85.69 120 GLY A O 1
ATOM 991 N N . GLU A 1 121 ? -3.202 -5.601 -20.366 1.00 91.94 121 GLU A N 1
ATOM 992 C CA . GLU A 1 121 ? -1.940 -5.058 -19.863 1.00 91.94 121 GLU A CA 1
ATOM 993 C C . GLU A 1 121 ? -0.934 -6.183 -19.640 1.00 91.94 121 GLU A C 1
ATOM 995 O O . GLU A 1 121 ? -1.219 -7.144 -18.911 1.00 91.94 121 GLU A O 1
ATOM 1000 N N . ASP A 1 122 ? 0.285 -6.008 -20.140 1.00 93.38 122 ASP A N 1
ATOM 1001 C CA . ASP A 1 122 ? 1.387 -6.881 -19.758 1.00 93.38 122 ASP A CA 1
ATOM 1002 C C . ASP A 1 122 ? 2.049 -6.373 -18.488 1.00 93.38 122 ASP A C 1
ATOM 1004 O O . ASP A 1 122 ? 2.359 -5.189 -18.324 1.00 93.38 122 ASP A O 1
ATOM 1008 N N . ARG A 1 123 ? 2.291 -7.293 -17.560 1.00 95.56 123 ARG A N 1
ATOM 1009 C CA . ARG A 1 123 ? 2.964 -7.015 -16.296 1.00 95.56 123 ARG A CA 1
ATOM 1010 C C . ARG A 1 123 ? 4.280 -7.757 -16.259 1.00 95.56 123 ARG A C 1
ATOM 1012 O O . ARG A 1 123 ? 4.306 -8.985 -16.270 1.00 95.56 123 ARG A O 1
ATOM 1019 N N . LEU A 1 124 ? 5.362 -6.998 -16.163 1.00 94.88 124 LEU A N 1
ATOM 1020 C CA . LEU A 1 124 ? 6.698 -7.525 -15.956 1.00 94.88 124 LEU A CA 1
ATOM 1021 C C . LEU A 1 124 ? 6.894 -7.749 -14.463 1.00 94.88 124 LEU A C 1
ATOM 1023 O O . LEU A 1 124 ? 6.775 -6.815 -13.668 1.00 94.88 124 LEU A O 1
ATOM 1027 N N . TRP A 1 125 ? 7.207 -8.975 -14.078 1.00 94.62 125 TRP A N 1
ATOM 1028 C CA . TRP A 1 125 ? 7.547 -9.365 -12.721 1.00 94.62 125 TRP A CA 1
ATOM 1029 C C . TRP A 1 125 ? 9.034 -9.669 -12.633 1.00 94.62 125 TRP A C 1
ATOM 1031 O O . TRP A 1 125 ? 9.593 -10.355 -13.477 1.00 94.62 125 TRP A O 1
ATOM 1041 N N . CYS A 1 126 ? 9.678 -9.175 -11.585 1.00 92.81 126 CYS A N 1
ATOM 1042 C CA . CYS A 1 126 ? 11.084 -9.417 -11.299 1.00 92.81 126 CYS A CA 1
ATOM 1043 C C . CYS A 1 126 ? 11.226 -9.706 -9.804 1.00 92.81 126 CYS A C 1
ATOM 1045 O O . CYS A 1 126 ? 10.712 -8.955 -8.968 1.00 92.81 126 CYS A O 1
ATOM 1047 N N . PHE A 1 127 ? 11.852 -10.833 -9.452 1.00 89.88 127 PHE A N 1
ATOM 1048 C CA . PHE A 1 127 ? 11.953 -11.320 -8.066 1.00 89.88 127 PHE A CA 1
ATOM 1049 C C . PHE A 1 127 ? 10.606 -11.341 -7.308 1.00 89.88 127 PHE A C 1
ATOM 1051 O O . PHE A 1 127 ? 10.517 -10.945 -6.141 1.00 89.88 127 PHE A O 1
ATOM 1058 N N . GLY A 1 128 ? 9.522 -11.740 -7.985 1.00 89.62 128 GLY A N 1
ATOM 1059 C CA . GLY A 1 128 ? 8.175 -11.784 -7.402 1.00 89.62 128 GLY A CA 1
ATOM 1060 C C . GLY A 1 128 ? 7.567 -10.411 -7.079 1.00 89.62 128 GLY A C 1
ATOM 1061 O O . GLY A 1 128 ? 6.600 -10.326 -6.321 1.00 89.62 128 GLY A O 1
ATOM 1062 N N . ARG A 1 129 ? 8.119 -9.321 -7.628 1.00 91.81 129 ARG A N 1
ATOM 1063 C CA . ARG A 1 129 ? 7.582 -7.957 -7.521 1.00 91.81 129 ARG A CA 1
ATOM 1064 C C . ARG A 1 129 ? 7.231 -7.416 -8.900 1.00 91.81 129 ARG A C 1
ATOM 1066 O O . ARG A 1 129 ? 7.905 -7.735 -9.872 1.00 91.81 129 ARG A O 1
ATOM 1073 N N . LEU A 1 130 ? 6.210 -6.565 -8.965 1.00 95.00 130 LEU A N 1
ATOM 1074 C CA . LEU A 1 130 ? 5.868 -5.852 -10.192 1.00 95.00 130 LEU A CA 1
ATOM 1075 C C . LEU A 1 130 ? 7.008 -4.892 -10.552 1.00 95.00 130 LEU A C 1
ATOM 1077 O O . LEU A 1 130 ? 7.307 -3.969 -9.791 1.00 95.00 130 LEU A O 1
ATOM 1081 N N . ALA A 1 131 ? 7.636 -5.147 -11.691 1.00 94.62 131 ALA A N 1
ATOM 1082 C CA . ALA A 1 131 ? 8.782 -4.420 -12.206 1.00 94.62 131 ALA A CA 1
ATOM 1083 C C . ALA A 1 131 ? 8.422 -3.426 -13.303 1.00 94.62 131 ALA A C 1
ATOM 1085 O O . ALA A 1 131 ? 9.090 -2.406 -13.439 1.00 94.62 131 ALA A O 1
ATOM 1086 N N . GLY A 1 132 ? 7.346 -3.681 -14.039 1.00 95.75 132 GLY A N 1
ATOM 1087 C CA . GLY A 1 132 ? 6.849 -2.764 -15.047 1.00 95.75 132 GLY A CA 1
ATOM 1088 C C . GLY A 1 132 ? 5.471 -3.147 -15.549 1.00 95.75 132 GLY A C 1
ATOM 1089 O O . GLY A 1 132 ? 4.998 -4.262 -15.320 1.00 95.75 132 GLY A O 1
ATOM 1090 N N . VAL A 1 133 ? 4.833 -2.199 -16.223 1.00 95.94 133 VAL A N 1
ATOM 1091 C CA . VAL A 1 133 ? 3.547 -2.393 -16.891 1.00 95.94 133 VAL A CA 1
ATOM 1092 C C . VAL A 1 133 ? 3.663 -1.874 -18.316 1.00 95.94 133 VAL A C 1
ATOM 1094 O O . VAL A 1 133 ? 4.204 -0.789 -18.529 1.00 95.94 133 VAL A O 1
ATOM 1097 N N . ARG A 1 134 ? 3.148 -2.631 -19.279 1.00 94.62 134 ARG A N 1
ATOM 1098 C CA . ARG A 1 134 ? 2.971 -2.193 -20.660 1.00 94.62 134 ARG A CA 1
ATOM 1099 C C . ARG A 1 134 ? 1.470 -2.102 -20.954 1.00 94.62 134 ARG A C 1
ATOM 1101 O O . ARG A 1 134 ? 0.796 -3.134 -20.947 1.00 94.62 134 ARG A O 1
ATOM 1108 N N . PRO A 1 135 ? 0.928 -0.886 -21.137 1.00 92.50 135 PRO A N 1
ATOM 1109 C CA . PRO A 1 135 ? -0.427 -0.688 -21.632 1.00 92.50 135 PRO A CA 1
ATOM 1110 C C . PRO A 1 135 ? -0.616 -1.359 -23.001 1.00 92.50 135 PRO A C 1
ATOM 1112 O O . PRO A 1 135 ? 0.348 -1.393 -23.766 1.00 92.50 135 PRO A O 1
ATOM 1115 N N . PRO A 1 136 ? -1.829 -1.832 -23.336 1.00 89.00 136 PRO A N 1
ATOM 1116 C CA . PRO A 1 136 ? -2.089 -2.524 -24.603 1.00 89.00 136 PRO A CA 1
ATOM 1117 C C . PRO A 1 136 ? -1.744 -1.667 -25.831 1.00 89.00 136 PRO A C 1
ATOM 1119 O O . PRO A 1 136 ? -1.211 -2.180 -26.809 1.00 89.00 136 PRO A O 1
ATOM 1122 N N . ASP A 1 137 ? -1.959 -0.352 -25.743 1.00 89.62 137 ASP A N 1
ATOM 1123 C CA . ASP A 1 137 ? -1.736 0.591 -26.848 1.00 89.62 137 ASP A CA 1
ATOM 1124 C C . ASP A 1 137 ? -0.335 1.230 -26.837 1.00 89.62 137 ASP A C 1
ATOM 1126 O O . ASP A 1 137 ? -0.050 2.141 -27.616 1.00 89.62 137 ASP A O 1
ATOM 1130 N N . SER A 1 138 ? 0.548 0.806 -25.926 1.00 90.00 138 SER A N 1
ATOM 1131 C CA . SER A 1 138 ? 1.886 1.381 -25.785 1.00 90.00 138 SER A CA 1
ATOM 1132 C C . SER A 1 138 ? 2.962 0.375 -26.189 1.00 90.00 138 SER A C 1
ATOM 1134 O O . SER A 1 138 ? 3.053 -0.705 -25.600 1.00 90.00 138 SER A O 1
ATOM 1136 N N . PRO A 1 139 ? 3.878 0.740 -27.102 1.00 89.44 139 PRO A N 1
ATOM 1137 C CA . PRO A 1 139 ? 5.033 -0.099 -27.405 1.00 89.44 139 PRO A CA 1
ATOM 1138 C C . PRO A 1 139 ? 6.085 -0.079 -26.283 1.00 89.44 139 PRO A C 1
ATOM 1140 O O . PRO A 1 139 ? 7.077 -0.798 -26.367 1.00 89.44 139 PRO A O 1
ATOM 1143 N N . ARG A 1 140 ? 5.907 0.760 -25.250 1.00 93.75 140 ARG A N 1
ATOM 1144 C CA . ARG A 1 140 ? 6.906 1.027 -24.208 1.00 93.75 140 ARG A CA 1
ATOM 1145 C C . ARG A 1 140 ? 6.523 0.446 -22.858 1.00 93.75 140 ARG A C 1
ATOM 1147 O O . ARG A 1 140 ? 5.365 0.502 -22.437 1.00 93.75 140 ARG A O 1
ATOM 1154 N N . TRP A 1 141 ? 7.531 -0.045 -22.147 1.00 94.94 141 TRP A N 1
ATOM 1155 C CA . TRP A 1 141 ? 7.383 -0.552 -20.792 1.00 94.94 141 TRP A CA 1
ATOM 1156 C C . TRP A 1 141 ? 7.515 0.589 -19.787 1.00 94.94 141 TRP A C 1
ATOM 1158 O O . TRP A 1 141 ? 8.557 1.227 -19.660 1.00 94.94 141 TRP A O 1
ATOM 1168 N N . HIS A 1 142 ? 6.488 0.793 -18.970 1.00 94.88 142 HIS A N 1
ATOM 1169 C CA . HIS A 1 142 ? 6.579 1.681 -17.819 1.00 94.88 142 HIS A CA 1
ATOM 1170 C C . HIS A 1 142 ? 7.170 0.914 -16.639 1.00 94.88 142 HIS A C 1
ATOM 1172 O O . HIS A 1 142 ? 6.458 0.288 -15.850 1.00 94.88 142 HIS A O 1
ATOM 1178 N N . LEU A 1 143 ? 8.497 0.940 -16.540 1.00 93.56 143 LEU A N 1
ATOM 1179 C CA . LEU A 1 143 ? 9.228 0.315 -15.445 1.00 93.56 143 LEU A CA 1
ATOM 1180 C C . LEU A 1 143 ? 9.036 1.089 -14.133 1.00 93.56 143 LEU A C 1
ATOM 1182 O O . LEU A 1 143 ? 9.162 2.313 -14.065 1.00 93.56 143 LEU A O 1
ATOM 1186 N N . VAL A 1 144 ? 8.767 0.357 -13.057 1.00 92.00 144 VAL A N 1
ATOM 1187 C CA . VAL A 1 144 ? 8.612 0.897 -11.706 1.00 92.00 144 VAL A CA 1
ATOM 1188 C C . VAL A 1 144 ? 9.986 0.957 -11.041 1.00 92.00 144 VAL A C 1
ATOM 1190 O O . VAL A 1 144 ? 10.783 0.029 -11.142 1.00 92.00 144 VAL A O 1
ATOM 1193 N N . ALA A 1 145 ? 10.300 2.035 -10.323 1.00 86.69 145 ALA A N 1
ATOM 1194 C CA . ALA A 1 145 ? 11.542 2.090 -9.554 1.00 86.69 145 ALA A CA 1
ATOM 1195 C C . ALA A 1 145 ? 11.614 0.932 -8.527 1.00 86.69 145 ALA A C 1
ATOM 1197 O O . ALA A 1 145 ? 10.607 0.622 -7.884 1.00 86.69 145 ALA A O 1
ATOM 1198 N N . PRO A 1 146 ? 12.790 0.310 -8.313 1.00 89.12 146 PRO A N 1
ATOM 1199 C CA . PRO A 1 146 ? 14.112 0.676 -8.835 1.00 89.12 146 PRO A CA 1
ATOM 1200 C C . PRO A 1 146 ? 14.529 -0.085 -10.111 1.00 89.12 146 PRO A C 1
ATOM 1202 O O . PRO A 1 146 ? 15.701 -0.059 -10.480 1.00 89.12 146 PRO A O 1
ATOM 1205 N N . PHE A 1 147 ? 13.605 -0.784 -10.772 1.00 90.50 147 PHE A N 1
ATOM 1206 C CA . PHE A 1 147 ? 13.922 -1.706 -11.865 1.00 90.50 147 PHE A CA 1
ATOM 1207 C C . PHE A 1 147 ? 14.567 -1.088 -13.120 1.00 90.50 147 PHE A C 1
ATOM 1209 O O . PHE A 1 147 ? 15.361 -1.800 -13.728 1.00 90.50 147 PHE A O 1
ATOM 1216 N N . PRO A 1 148 ? 14.374 0.202 -13.476 1.00 90.62 148 PRO A N 1
ATOM 1217 C CA . PRO A 1 148 ? 15.109 0.829 -14.582 1.00 90.62 148 PRO A CA 1
ATOM 1218 C C . PRO A 1 148 ? 16.642 0.758 -14.490 1.00 90.62 148 PRO A C 1
ATOM 1220 O O . PRO A 1 148 ? 17.319 0.898 -15.500 1.00 90.62 148 PRO A O 1
ATOM 1223 N N . VAL A 1 149 ? 17.214 0.564 -13.294 1.00 87.31 149 VAL A N 1
ATOM 1224 C CA . VAL A 1 149 ? 18.675 0.408 -13.131 1.00 87.31 149 VAL A CA 1
ATOM 1225 C C . VAL A 1 149 ? 19.157 -0.958 -13.615 1.00 87.31 149 VAL A C 1
ATOM 1227 O O . VAL A 1 149 ? 20.292 -1.089 -14.063 1.0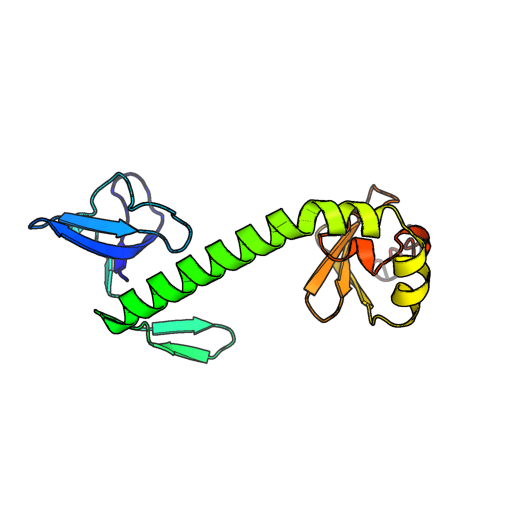0 87.31 149 VAL A O 1
ATOM 1230 N N . VAL A 1 150 ? 18.307 -1.977 -13.492 1.00 88.88 150 VAL A N 1
ATOM 1231 C CA . VAL A 1 150 ? 18.673 -3.386 -13.700 1.00 88.88 150 VAL A CA 1
ATOM 1232 C C . VAL A 1 150 ? 18.025 -4.010 -14.932 1.00 88.88 150 VAL A C 1
ATOM 1234 O O . VAL A 1 150 ? 18.468 -5.056 -15.388 1.00 88.88 150 VAL A O 1
ATOM 1237 N N . ILE A 1 151 ? 16.980 -3.381 -15.464 1.00 90.50 151 ILE A N 1
ATOM 1238 C CA . ILE A 1 151 ? 16.257 -3.838 -16.645 1.00 90.50 151 ILE A CA 1
ATOM 1239 C C . ILE A 1 151 ? 16.401 -2.771 -17.725 1.00 90.50 151 ILE A C 1
ATOM 1241 O O . ILE A 1 151 ? 15.989 -1.626 -17.541 1.00 90.50 151 ILE A O 1
ATOM 1245 N N . ASP A 1 152 ? 17.005 -3.152 -18.843 1.00 89.88 152 ASP A N 1
ATOM 1246 C CA . ASP A 1 152 ? 17.035 -2.363 -20.062 1.00 89.88 152 ASP A CA 1
ATOM 1247 C C . ASP A 1 152 ? 15.712 -2.593 -20.798 1.00 89.88 152 ASP A C 1
ATOM 1249 O O . ASP A 1 152 ? 15.398 -3.700 -21.227 1.00 89.88 152 ASP A O 1
ATOM 1253 N N . GLU A 1 153 ? 14.913 -1.537 -20.922 1.00 91.00 153 GLU A N 1
ATOM 1254 C CA . GLU A 1 153 ? 13.634 -1.578 -21.631 1.00 91.00 153 GLU A CA 1
ATOM 1255 C C . GLU A 1 153 ? 13.790 -2.056 -23.082 1.00 91.00 153 GLU A C 1
ATOM 1257 O O . GLU A 1 153 ? 12.896 -2.708 -23.611 1.00 91.00 153 GLU A O 1
ATOM 1262 N N . THR A 1 154 ? 14.932 -1.776 -23.718 1.00 88.62 154 THR A N 1
ATOM 1263 C CA . THR A 1 154 ? 15.148 -2.063 -25.144 1.00 88.62 154 THR A CA 1
ATOM 1264 C C . THR A 1 154 ? 15.328 -3.546 -25.460 1.00 88.62 154 THR A C 1
ATOM 1266 O O . THR A 1 154 ? 15.212 -3.929 -26.621 1.00 88.62 154 THR A O 1
ATOM 1269 N N . VAL A 1 155 ? 15.605 -4.380 -24.451 1.00 89.38 155 VAL A N 1
ATOM 1270 C CA . VAL A 1 155 ? 15.741 -5.837 -24.620 1.00 89.38 155 VAL A CA 1
ATOM 1271 C C . VAL A 1 155 ? 14.501 -6.603 -24.170 1.00 89.38 155 VAL A C 1
ATOM 1273 O O . VAL A 1 155 ? 14.456 -7.824 -24.311 1.00 89.38 155 VAL A O 1
ATOM 1276 N N . LEU A 1 156 ? 13.509 -5.914 -23.598 1.00 90.12 156 LEU A N 1
ATOM 1277 C CA . LEU A 1 156 ? 12.259 -6.554 -23.222 1.00 90.12 156 LEU A CA 1
ATOM 1278 C C . LEU A 1 156 ? 11.475 -6.913 -24.486 1.00 90.12 156 LEU A C 1
ATOM 1280 O O . LEU A 1 156 ? 11.381 -6.089 -25.399 1.00 90.12 156 LEU A O 1
ATOM 1284 N N . PRO A 1 157 ? 10.887 -8.117 -24.549 1.00 87.38 157 PRO A N 1
ATOM 1285 C CA . PRO A 1 157 ? 10.090 -8.500 -25.694 1.00 87.38 157 PRO A CA 1
ATOM 1286 C C . PRO A 1 157 ? 8.886 -7.564 -25.801 1.00 87.38 157 PRO A C 1
ATOM 1288 O O . PRO A 1 157 ? 8.274 -7.163 -24.803 1.00 87.38 157 PRO A O 1
ATOM 1291 N N . VAL A 1 158 ? 8.558 -7.229 -27.040 1.00 83.69 158 VAL A N 1
ATOM 1292 C CA . VAL A 1 158 ? 7.313 -6.574 -27.415 1.00 83.69 158 VAL A CA 1
ATOM 1293 C C . VAL A 1 158 ? 6.418 -7.708 -27.903 1.00 83.69 158 VAL A C 1
ATOM 1295 O O . VAL A 1 158 ? 6.658 -8.195 -29.005 1.00 83.69 158 VAL A O 1
ATOM 1298 N N . PRO A 1 159 ? 5.461 -8.205 -27.094 1.00 72.50 159 PRO A N 1
ATOM 1299 C CA . PRO A 1 159 ? 4.498 -9.186 -27.569 1.00 72.50 159 PRO A CA 1
ATOM 1300 C C . PRO A 1 159 ? 3.889 -8.710 -28.880 1.00 72.50 159 PRO A C 1
ATOM 1302 O O . PRO A 1 159 ? 3.377 -7.586 -28.942 1.00 72.50 159 PRO A O 1
ATOM 1305 N N . GLU A 1 160 ? 4.018 -9.542 -29.913 1.00 74.94 160 GLU A N 1
ATOM 1306 C CA . GLU A 1 160 ? 3.416 -9.284 -31.210 1.00 74.94 160 GLU A CA 1
ATOM 1307 C C . GLU A 1 160 ? 1.891 -9.247 -31.041 1.00 74.94 160 GLU A C 1
ATOM 1309 O O . GLU A 1 160 ? 1.329 -10.140 -30.397 1.00 74.94 160 GLU A O 1
ATOM 1314 N N . PRO A 1 161 ? 1.211 -8.226 -31.586 1.00 67.06 161 PRO A N 1
ATOM 1315 C CA . PRO A 1 161 ? -0.221 -8.030 -31.373 1.00 67.06 161 PRO A CA 1
ATOM 1316 C C . PRO A 1 161 ? -1.125 -9.156 -31.919 1.00 67.06 161 PRO A C 1
ATOM 1318 O O . PRO A 1 161 ? -2.300 -9.182 -31.560 1.00 67.06 161 PRO A O 1
ATOM 1321 N N . ASP A 1 162 ? -0.608 -10.114 -32.701 1.00 58.28 162 ASP A N 1
ATOM 1322 C CA . ASP A 1 162 ? -1.443 -10.939 -33.592 1.00 58.28 162 ASP A CA 1
ATOM 1323 C C . ASP A 1 162 ? -1.356 -12.473 -33.458 1.00 58.28 162 ASP A C 1
ATOM 1325 O O . ASP A 1 162 ? -1.948 -13.180 -34.266 1.00 58.28 162 ASP A O 1
ATOM 1329 N N . LEU A 1 163 ? -0.726 -13.040 -32.421 1.00 53.19 163 LEU A N 1
ATOM 1330 C CA . LEU A 1 163 ? -0.649 -14.514 -32.281 1.00 53.19 163 LEU A CA 1
ATOM 1331 C C . LEU A 1 163 ? -1.441 -15.130 -31.116 1.00 53.19 163 LEU A C 1
ATOM 1333 O O . LEU A 1 163 ? -1.469 -16.350 -30.984 1.00 53.19 163 LEU A O 1
ATOM 1337 N N . GLN A 1 164 ? -2.127 -14.332 -30.289 1.00 50.03 164 GLN A N 1
ATOM 1338 C CA . GLN A 1 164 ? -2.911 -14.849 -29.148 1.00 50.03 164 GLN A CA 1
ATOM 1339 C C . GLN A 1 164 ? -4.437 -14.712 -29.287 1.00 50.03 164 GLN A C 1
ATOM 1341 O O . GLN A 1 164 ? -5.165 -15.231 -28.443 1.00 50.03 164 GLN A O 1
ATOM 1346 N N . ARG A 1 165 ? -4.951 -14.067 -30.345 1.00 51.53 165 ARG A N 1
ATOM 1347 C CA . ARG A 1 165 ? -6.407 -13.960 -30.577 1.00 51.53 165 ARG A CA 1
ATOM 1348 C C . ARG A 1 165 ? -7.029 -15.201 -31.227 1.00 51.53 165 ARG A C 1
ATOM 1350 O O . ARG A 1 165 ? -8.227 -15.401 -31.098 1.00 51.53 165 ARG A O 1
ATOM 1357 N N . S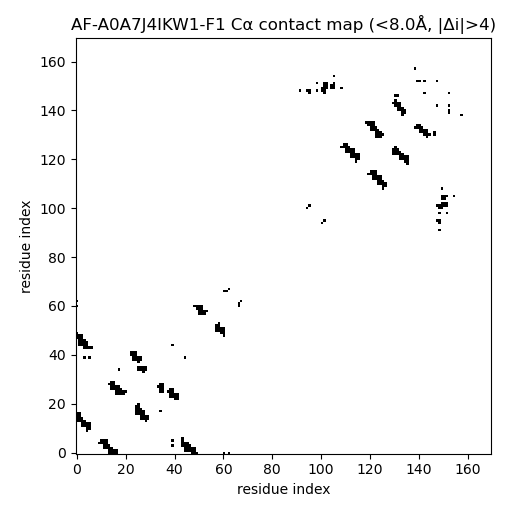ER A 1 166 ? -6.235 -16.075 -31.839 1.00 51.47 166 SER A N 1
ATOM 1358 C CA . SER A 1 166 ? -6.720 -17.247 -32.582 1.00 51.47 166 SER A CA 1
ATOM 1359 C C . SER A 1 166 ? -6.947 -18.516 -31.745 1.00 51.47 166 SER A C 1
ATOM 1361 O O . SER A 1 166 ? -7.372 -19.524 -32.295 1.00 51.47 166 SER A O 1
ATOM 1363 N N . VAL A 1 167 ? -6.700 -18.500 -30.426 1.00 53.72 167 VAL A N 1
ATOM 1364 C CA . VAL A 1 167 ? -6.835 -19.700 -29.561 1.00 53.72 167 VAL A CA 1
ATOM 1365 C C . VAL A 1 167 ? -8.115 -19.689 -28.706 1.00 53.72 167 VAL A C 1
ATOM 1367 O O . VAL A 1 167 ? -8.427 -20.674 -28.048 1.00 53.72 167 VAL A O 1
ATOM 1370 N N . HIS A 1 168 ? -8.897 -18.605 -28.728 1.00 49.69 168 HIS A N 1
ATOM 1371 C CA . HIS A 1 168 ? -10.150 -18.506 -27.961 1.00 49.69 168 HIS A CA 1
ATOM 1372 C C . HIS A 1 168 ? -11.420 -18.345 -28.810 1.00 49.69 168 HIS A C 1
ATOM 1374 O O . HIS A 1 168 ? -12.498 -18.187 -28.243 1.00 49.69 168 HIS A O 1
ATOM 1380 N N . GLU A 1 169 ? -11.310 -18.444 -30.137 1.00 50.91 169 GLU A N 1
ATOM 1381 C CA . GLU A 1 169 ? -12.458 -18.488 -31.061 1.00 50.91 169 GLU A CA 1
ATOM 1382 C C . GLU A 1 169 ? -12.644 -19.865 -31.736 1.00 50.91 169 GLU A C 1
ATOM 1384 O O . GLU A 1 169 ? -13.378 -19.969 -32.716 1.00 50.91 169 GLU A O 1
ATOM 1389 N N . ALA A 1 170 ? -12.016 -20.925 -31.208 1.00 46.47 170 ALA A N 1
ATOM 1390 C CA . ALA A 1 170 ? -12.202 -22.314 -31.650 1.00 46.47 170 ALA A CA 1
ATOM 1391 C C . ALA A 1 170 ? -12.821 -23.183 -30.548 1.00 46.47 170 ALA A C 1
ATOM 1393 O O . ALA A 1 170 ? -12.410 -23.023 -29.373 1.00 46.47 170 ALA A O 1
#